Protein AF-A0A453JY11-F1 (afdb_monomer_lite)

Organism: Aegilops tauschii subsp. strangulata (NCBI:txid20036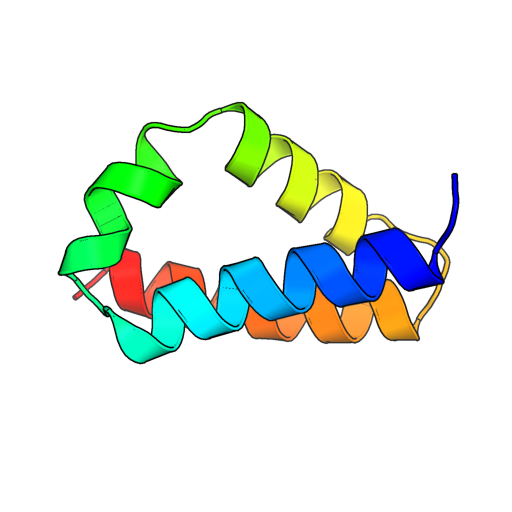1)

Structure (mmCIF, N/CA/C/O backbone):
data_AF-A0A453JY11-F1
#
_entry.id   AF-A0A453JY11-F1
#
loop_
_atom_site.group_PDB
_atom_site.id
_atom_site.type_symbol
_atom_site.label_atom_id
_atom_site.label_alt_id
_atom_site.label_comp_id
_atom_site.label_asym_id
_atom_site.label_entity_id
_atom_site.label_seq_id
_atom_site.pdbx_PDB_ins_code
_atom_site.Cartn_x
_atom_site.Cartn_y
_atom_site.Cartn_z
_atom_site.occupancy
_atom_site.B_iso_or_equiv
_atom_site.auth_seq_id
_atom_site.auth_comp_id
_atom_site.auth_asym_id
_atom_site.auth_atom_id
_atom_site.pdbx_PDB_model_num
ATOM 1 N N . ARG A 1 1 ? 18.444 -0.361 -2.142 1.00 63.91 1 ARG A N 1
ATOM 2 C CA . ARG A 1 1 ? 17.156 -0.864 -1.618 1.00 63.91 1 ARG A CA 1
ATOM 3 C C . ARG A 1 1 ? 16.760 -2.011 -2.531 1.00 63.91 1 ARG A C 1
ATOM 5 O O . ARG A 1 1 ? 17.122 -1.942 -3.695 1.00 63.91 1 ARG A O 1
ATOM 12 N N . ASP A 1 2 ? 16.205 -3.094 -2.003 1.00 90.44 2 ASP A N 1
ATOM 13 C CA . ASP A 1 2 ? 15.884 -4.262 -2.826 1.00 90.44 2 ASP A CA 1
ATOM 14 C C . ASP A 1 2 ? 14.431 -4.149 -3.294 1.00 90.44 2 ASP A C 1
ATOM 16 O O . ASP A 1 2 ? 13.507 -4.236 -2.481 1.00 90.44 2 ASP A O 1
ATOM 20 N N . ASP A 1 3 ? 14.241 -3.916 -4.590 1.00 92.56 3 ASP A N 1
ATOM 21 C CA . ASP A 1 3 ? 12.922 -3.714 -5.193 1.00 92.56 3 ASP A CA 1
ATOM 22 C C . ASP A 1 3 ? 12.040 -4.961 -5.052 1.00 92.56 3 ASP A C 1
ATOM 24 O O . ASP A 1 3 ? 10.824 -4.855 -4.885 1.00 92.56 3 ASP A O 1
ATOM 28 N N . SER A 1 4 ? 12.643 -6.156 -4.999 1.00 94.69 4 SER A N 1
ATOM 29 C CA . SER A 1 4 ? 11.907 -7.398 -4.751 1.00 94.69 4 SER A CA 1
ATOM 30 C C 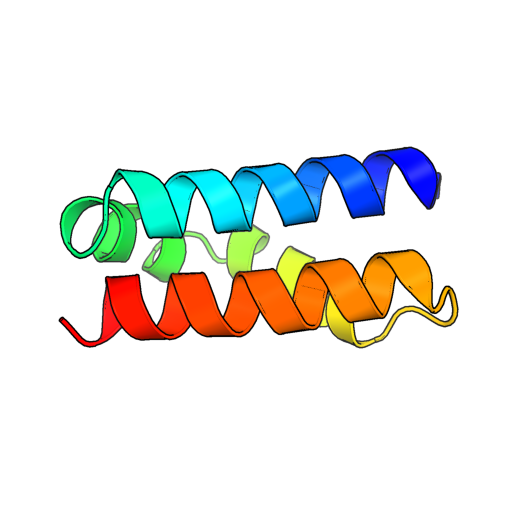. SER A 1 4 ? 11.349 -7.451 -3.326 1.00 94.69 4 SER A C 1
ATOM 32 O O . SER A 1 4 ? 10.199 -7.858 -3.119 1.00 94.69 4 SER A O 1
ATOM 34 N N . VAL A 1 5 ? 12.116 -6.962 -2.345 1.00 96.75 5 VAL A N 1
ATOM 35 C CA . VAL A 1 5 ? 11.673 -6.845 -0.949 1.00 96.75 5 VAL A CA 1
ATOM 36 C C . VAL A 1 5 ? 10.574 -5.796 -0.836 1.00 96.75 5 VAL A C 1
ATOM 38 O O . VAL A 1 5 ? 9.557 -6.051 -0.193 1.00 96.75 5 VAL A O 1
ATOM 41 N N . MET A 1 6 ? 10.737 -4.646 -1.493 1.00 97.38 6 MET A N 1
ATOM 42 C CA . MET A 1 6 ? 9.720 -3.594 -1.498 1.00 97.38 6 MET A CA 1
ATOM 43 C C . MET A 1 6 ? 8.402 -4.076 -2.093 1.00 97.38 6 MET A C 1
ATOM 45 O O . MET A 1 6 ? 7.364 -3.936 -1.451 1.00 97.38 6 MET A O 1
ATOM 49 N N . LYS A 1 7 ? 8.451 -4.689 -3.282 1.00 98.00 7 LYS A N 1
ATOM 50 C CA . LYS A 1 7 ? 7.283 -5.261 -3.958 1.00 98.00 7 LYS A CA 1
ATOM 51 C C . LYS A 1 7 ? 6.555 -6.260 -3.059 1.00 98.00 7 LYS A C 1
ATOM 53 O O . LYS A 1 7 ? 5.335 -6.217 -2.936 1.00 98.00 7 LYS A O 1
ATOM 58 N N . THR A 1 8 ? 7.309 -7.144 -2.409 1.00 98.19 8 THR A N 1
ATOM 59 C CA . THR A 1 8 ? 6.739 -8.159 -1.517 1.00 98.19 8 THR A CA 1
ATOM 60 C C . THR A 1 8 ? 6.077 -7.513 -0.303 1.00 98.19 8 THR A C 1
ATOM 62 O O . THR A 1 8 ? 4.934 -7.82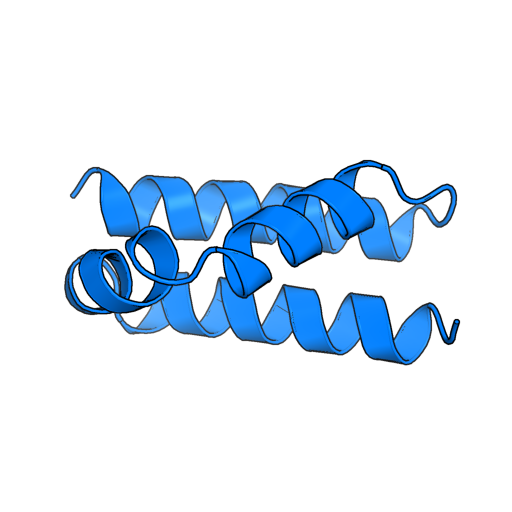6 0.017 1.00 98.19 8 THR A O 1
ATOM 65 N N . ALA A 1 9 ? 6.763 -6.580 0.356 1.00 97.69 9 ALA A N 1
ATOM 66 C CA . ALA A 1 9 ? 6.244 -5.919 1.546 1.00 97.69 9 ALA A CA 1
ATOM 67 C C . ALA A 1 9 ? 4.997 -5.070 1.250 1.00 97.69 9 ALA A C 1
ATOM 69 O O . ALA A 1 9 ? 4.046 -5.102 2.032 1.00 97.69 9 ALA A O 1
ATOM 70 N N . ILE A 1 10 ? 4.962 -4.350 0.121 1.00 98.00 10 ILE A N 1
ATOM 71 C CA . ILE A 1 10 ? 3.779 -3.561 -0.245 1.00 98.00 10 ILE A CA 1
ATOM 72 C C . ILE A 1 10 ? 2.602 -4.452 -0.653 1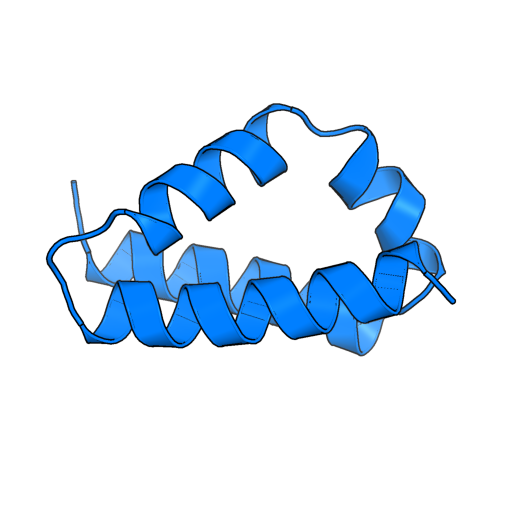.00 98.00 10 ILE A C 1
ATOM 74 O O . ILE A 1 10 ? 1.466 -4.151 -0.291 1.00 98.00 10 ILE A O 1
ATOM 78 N N . GLY A 1 11 ? 2.876 -5.584 -1.311 1.00 98.12 11 GLY A N 1
ATOM 79 C CA . GLY A 1 11 ? 1.875 -6.615 -1.585 1.00 98.12 11 GLY A CA 1
ATOM 80 C C . GLY A 1 11 ? 1.235 -7.141 -0.300 1.00 98.12 11 GLY A C 1
ATOM 81 O O . GLY A 1 11 ? 0.018 -7.089 -0.165 1.00 98.12 11 GLY A O 1
ATOM 82 N N . VAL A 1 12 ? 2.046 -7.517 0.696 1.00 97.88 12 VAL A N 1
ATOM 83 C CA . VAL A 1 12 ? 1.554 -7.989 2.005 1.00 97.88 12 VAL A CA 1
ATOM 84 C C . VAL A 1 12 ? 0.709 -6.931 2.721 1.00 97.88 12 VAL A C 1
ATOM 86 O O . VAL A 1 12 ? -0.294 -7.270 3.347 1.00 97.88 12 VAL A O 1
ATOM 89 N N . LEU A 1 13 ? 1.076 -5.647 2.638 1.00 97.06 13 LEU A N 1
ATOM 90 C CA . LEU A 1 13 ? 0.268 -4.571 3.221 1.00 97.06 13 LEU A CA 1
ATOM 91 C C . LEU A 1 13 ? -1.104 -4.451 2.536 1.00 97.06 13 LEU A C 1
ATOM 93 O O . LEU A 1 13 ? -2.109 -4.232 3.213 1.00 97.06 13 LEU A O 1
ATOM 97 N N . GLY A 1 14 ? -1.149 -4.613 1.211 1.00 97.56 14 GLY A N 1
ATOM 98 C CA . GLY A 1 14 ? -2.398 -4.666 0.453 1.00 97.56 14 GLY A CA 1
ATOM 99 C C . GLY A 1 14 ? -3.244 -5.895 0.800 1.00 97.56 14 GLY A C 1
ATOM 100 O O . GLY A 1 14 ? -4.427 -5.741 1.091 1.00 97.56 14 GLY A O 1
ATOM 101 N N . ASP A 1 15 ? -2.636 -7.083 0.872 1.00 97.88 15 ASP A N 1
ATOM 102 C CA . ASP A 1 15 ? -3.308 -8.334 1.259 1.00 97.88 15 ASP A CA 1
ATOM 103 C C . ASP A 1 15 ? -3.900 -8.244 2.669 1.00 97.88 15 ASP A C 1
ATOM 105 O O . ASP A 1 15 ? -5.021 -8.691 2.914 1.00 97.88 15 ASP A O 1
ATOM 109 N N . LEU A 1 16 ? -3.170 -7.629 3.606 1.00 96.69 16 LEU A N 1
ATOM 110 C CA . LEU A 1 16 ? -3.651 -7.370 4.960 1.00 96.69 16 LEU A CA 1
ATOM 111 C C . LEU A 1 16 ? -4.901 -6.480 4.946 1.00 96.69 16 LEU A C 1
ATOM 113 O O . LEU A 1 16 ? -5.873 -6.777 5.644 1.00 96.69 16 LEU A O 1
ATOM 117 N N . ALA A 1 17 ? -4.876 -5.400 4.159 1.00 96.75 17 ALA A N 1
ATOM 118 C CA . ALA A 1 17 ? -6.008 -4.492 4.021 1.00 96.75 17 ALA A CA 1
ATOM 119 C C . ALA A 1 17 ? -7.228 -5.186 3.397 1.00 96.75 17 ALA A C 1
ATOM 121 O O . ALA A 1 17 ? -8.337 -5.025 3.899 1.00 96.75 17 ALA A O 1
ATOM 122 N N . ASP A 1 18 ? -7.025 -5.983 2.347 1.00 96.88 18 ASP A N 1
ATOM 123 C CA . ASP A 1 18 ? -8.102 -6.695 1.650 1.00 96.88 18 ASP A CA 1
ATOM 124 C C . ASP A 1 18 ? -8.698 -7.822 2.514 1.00 96.88 18 ASP A C 1
ATOM 126 O O . ASP A 1 18 ? -9.913 -7.999 2.566 1.00 96.88 18 ASP A O 1
ATOM 130 N N . THR A 1 19 ? -7.857 -8.527 3.281 1.00 96.88 19 THR A N 1
ATOM 131 C CA . THR A 1 19 ? -8.283 -9.630 4.160 1.00 96.88 19 THR A CA 1
ATOM 132 C C . THR A 1 19 ? -9.064 -9.138 5.378 1.00 96.88 19 THR A C 1
ATOM 134 O O . THR A 1 19 ? -10.053 -9.755 5.774 1.00 96.88 19 THR A O 1
ATOM 137 N N . LEU A 1 20 ? -8.609 -8.056 6.019 1.00 95.44 20 LEU A N 1
ATOM 138 C CA . LEU A 1 20 ? -9.200 -7.566 7.271 1.00 95.44 20 LEU A CA 1
ATOM 139 C C . LEU A 1 20 ? -10.246 -6.463 7.066 1.00 95.44 20 LEU A C 1
ATOM 141 O O . LEU A 1 20 ? -10.994 -6.158 8.001 1.00 95.44 20 LEU A O 1
ATOM 145 N N . GLY A 1 21 ? -10.297 -5.845 5.884 1.00 94.62 21 GLY A N 1
ATOM 146 C CA . GLY A 1 21 ? -11.223 -4.762 5.564 1.00 94.62 21 GLY A CA 1
ATOM 147 C C . GLY A 1 21 ? -11.186 -3.644 6.609 1.00 94.62 21 GLY A C 1
ATOM 148 O O . GLY A 1 21 ? -10.118 -3.187 7.019 1.00 94.62 21 GLY A O 1
ATOM 149 N N . VAL A 1 22 ? -12.361 -3.242 7.098 1.00 93.62 22 VAL A N 1
ATOM 150 C CA . VAL A 1 22 ? -12.534 -2.151 8.079 1.00 93.62 22 VAL A CA 1
ATOM 151 C C . VAL A 1 22 ? -11.715 -2.319 9.363 1.00 93.62 22 VAL A C 1
ATOM 153 O O . VAL A 1 22 ? -11.364 -1.337 10.016 1.00 93.62 22 VAL A O 1
ATOM 156 N N . HIS A 1 23 ? -11.340 -3.551 9.718 1.00 93.31 23 HIS A N 1
ATOM 157 C CA . HIS A 1 23 ? -10.520 -3.822 10.898 1.00 93.31 23 HIS A CA 1
ATOM 158 C C . HIS A 1 23 ? -9.038 -3.475 10.697 1.00 93.31 23 HIS A C 1
ATOM 160 O O . HIS A 1 23 ? -8.345 -3.191 11.675 1.00 93.31 23 HIS A O 1
ATOM 166 N N . ALA A 1 24 ? -8.547 -3.448 9.453 1.00 92.25 24 ALA A N 1
ATOM 167 C CA . ALA A 1 24 ? -7.202 -2.963 9.145 1.00 92.25 24 ALA A CA 1
ATOM 168 C C . ALA A 1 24 ? -7.114 -1.431 9.140 1.00 92.25 24 ALA A C 1
ATOM 170 O O . ALA A 1 24 ? -6.032 -0.890 9.370 1.00 92.25 24 ALA A O 1
ATOM 171 N N . GLY A 1 25 ? -8.233 -0.730 8.922 1.00 87.75 25 GLY A N 1
ATOM 172 C CA . GLY A 1 25 ? -8.286 0.730 8.824 1.00 87.75 25 GLY A CA 1
ATOM 173 C C . GLY A 1 25 ? -7.547 1.455 9.960 1.00 87.75 25 GLY A C 1
ATOM 174 O O . GLY A 1 25 ? -6.639 2.236 9.670 1.00 87.75 25 GLY A O 1
ATOM 175 N N . PRO A 1 26 ? -7.842 1.180 11.247 1.00 90.31 26 PRO A N 1
ATOM 176 C CA . PRO A 1 26 ? -7.137 1.800 12.370 1.00 90.31 26 PRO A CA 1
ATOM 177 C C . PRO A 1 26 ? -5.632 1.507 12.387 1.00 90.31 26 PRO A C 1
ATOM 179 O O . PRO A 1 26 ? -4.843 2.423 12.596 1.00 90.31 26 PRO A O 1
ATOM 182 N N . LEU A 1 27 ? -5.227 0.263 12.114 1.00 87.38 27 LEU A N 1
ATOM 183 C CA . LEU A 1 27 ? -3.821 -0.157 12.138 1.00 87.38 27 LEU A CA 1
ATOM 184 C C . LEU A 1 27 ? -3.003 0.546 11.047 1.00 87.38 27 LEU A C 1
ATOM 186 O O . LEU A 1 27 ? -1.912 1.051 11.307 1.00 87.38 27 LEU A O 1
ATOM 190 N N . ILE A 1 28 ? -3.553 0.619 9.835 1.00 89.50 28 ILE A N 1
ATOM 191 C CA . ILE A 1 28 ? -2.883 1.230 8.684 1.00 89.50 28 ILE A CA 1
ATOM 192 C C . ILE A 1 28 ? -2.902 2.757 8.798 1.00 89.50 28 ILE A C 1
ATOM 194 O O . ILE A 1 28 ? -1.897 3.415 8.535 1.00 89.50 28 ILE A O 1
ATOM 198 N N . ASN A 1 29 ? -4.018 3.348 9.232 1.00 87.00 29 ASN A N 1
ATOM 199 C CA . ASN A 1 29 ? -4.168 4.801 9.269 1.00 87.00 29 ASN A CA 1
ATOM 200 C C . ASN A 1 29 ? -3.419 5.454 10.450 1.00 87.00 29 ASN A C 1
ATOM 202 O O . ASN A 1 29 ? -3.018 6.615 10.354 1.00 87.00 29 ASN A O 1
ATOM 206 N N . GLN A 1 30 ? -3.191 4.724 11.545 1.00 89.88 30 GLN A N 1
ATOM 207 C CA . GLN A 1 30 ? -2.384 5.199 12.679 1.00 89.88 30 GLN A CA 1
ATOM 208 C C . GLN A 1 30 ? -0.875 5.016 12.465 1.00 89.88 30 GLN A C 1
ATOM 210 O O . GLN A 1 30 ? -0.080 5.639 13.165 1.00 89.88 30 GLN A O 1
ATOM 215 N N . SER A 1 31 ? -0.469 4.195 11.495 1.00 92.50 31 SER A N 1
ATOM 216 C CA . SER A 1 31 ? 0.937 3.951 11.184 1.00 92.50 31 SER A CA 1
ATOM 217 C C . SER A 1 31 ? 1.461 4.953 10.153 1.00 92.50 31 SER A C 1
ATOM 219 O O . SER A 1 31 ? 1.219 4.819 8.951 1.00 92.50 31 SER A O 1
ATOM 221 N N . THR A 1 32 ? 2.228 5.948 10.607 1.00 94.12 32 THR A N 1
ATOM 222 C CA . THR A 1 32 ? 2.933 6.883 9.709 1.00 94.12 32 THR A CA 1
ATOM 223 C C . THR A 1 32 ? 3.875 6.138 8.764 1.00 94.12 32 THR A C 1
ATOM 225 O O . THR A 1 32 ? 3.856 6.386 7.563 1.00 94.12 32 THR A O 1
ATOM 228 N N . SER A 1 33 ? 4.614 5.147 9.273 1.00 94.00 33 SER A N 1
ATOM 229 C CA . SER A 1 33 ? 5.561 4.367 8.471 1.00 94.00 33 SER A CA 1
ATOM 230 C C . SER A 1 33 ? 4.884 3.566 7.360 1.00 94.00 33 SER A C 1
ATOM 232 O O . SER A 1 33 ? 5.459 3.415 6.290 1.00 94.00 33 SER A O 1
ATOM 234 N N . SER A 1 34 ? 3.655 3.078 7.567 1.00 94.12 34 SER A N 1
ATOM 235 C CA . SER A 1 34 ? 2.907 2.371 6.516 1.00 94.12 34 SER A CA 1
ATOM 236 C C . SER A 1 34 ? 2.490 3.304 5.378 1.00 94.12 34 SER A C 1
ATOM 238 O O . SER A 1 34 ? 2.499 2.888 4.221 1.00 94.12 34 SER A O 1
ATOM 240 N N . LYS A 1 35 ? 2.155 4.561 5.693 1.00 94.69 35 LYS A N 1
ATOM 241 C CA . LYS A 1 35 ? 1.806 5.585 4.697 1.00 94.69 35 LYS A CA 1
ATOM 242 C C . LYS A 1 35 ? 3.028 6.030 3.904 1.00 94.69 35 LYS A C 1
ATOM 244 O O . LYS A 1 35 ? 3.004 5.971 2.683 1.00 94.69 35 LYS A O 1
ATOM 249 N N . GLU A 1 36 ? 4.109 6.379 4.600 1.00 96.88 36 GLU A N 1
ATOM 250 C CA . GLU A 1 36 ? 5.373 6.762 3.963 1.00 96.88 36 GLU A CA 1
ATOM 251 C C . GLU A 1 36 ? 5.908 5.633 3.079 1.00 96.88 36 GLU A C 1
ATOM 253 O O . GLU A 1 36 ? 6.318 5.877 1.950 1.00 96.88 36 GLU A O 1
ATOM 258 N N . PHE A 1 37 ? 5.833 4.384 3.549 1.00 96.88 37 PHE A N 1
ATOM 259 C CA . PHE A 1 37 ? 6.254 3.229 2.764 1.00 96.88 37 PHE A CA 1
ATOM 260 C C . PHE A 1 37 ? 5.405 3.031 1.497 1.00 96.88 37 PHE A C 1
ATOM 262 O O . PHE A 1 37 ? 5.959 2.730 0.438 1.00 96.88 37 PHE A O 1
ATOM 269 N N . LEU A 1 38 ? 4.082 3.221 1.577 1.00 97.12 38 LEU A N 1
ATOM 270 C CA . LEU A 1 38 ? 3.202 3.192 0.405 1.00 97.12 38 LEU A CA 1
ATOM 271 C C . LEU A 1 38 ? 3.568 4.300 -0.594 1.00 97.12 38 LEU A C 1
ATOM 273 O O . LEU A 1 38 ? 3.723 4.007 -1.778 1.00 97.12 38 LEU A O 1
ATOM 277 N N . ASP A 1 39 ? 3.751 5.537 -0.130 1.00 97.62 39 ASP A N 1
ATOM 278 C CA . ASP A 1 39 ? 4.117 6.679 -0.979 1.00 97.62 39 ASP A CA 1
ATOM 279 C C . ASP A 1 39 ? 5.481 6.475 -1.652 1.00 97.62 39 ASP A C 1
ATOM 281 O O . ASP A 1 39 ? 5.665 6.781 -2.835 1.00 97.62 39 ASP A O 1
ATOM 285 N N . GLU A 1 40 ? 6.427 5.885 -0.923 1.00 97.44 40 GLU A N 1
ATOM 286 C CA . GLU A 1 40 ? 7.741 5.519 -1.436 1.00 97.44 40 GLU A CA 1
ATOM 287 C C . GLU A 1 40 ? 7.642 4.440 -2.527 1.00 97.44 40 GLU A C 1
ATOM 289 O O . GLU A 1 40 ? 8.344 4.517 -3.533 1.00 97.44 40 GLU A O 1
ATOM 294 N N . CYS A 1 41 ? 6.750 3.453 -2.375 1.00 98.12 41 CYS A N 1
ATOM 295 C CA . CYS A 1 41 ? 6.522 2.426 -3.397 1.00 98.12 41 CYS A CA 1
ATOM 296 C C . CYS A 1 41 ? 5.766 2.971 -4.623 1.00 98.12 41 CYS A C 1
ATOM 298 O O . CYS A 1 41 ? 6.086 2.597 -5.749 1.00 98.12 41 CYS A O 1
ATOM 300 N N . LEU A 1 42 ? 4.810 3.887 -4.434 1.00 98.12 42 LEU A N 1
ATOM 301 C CA . LEU A 1 42 ? 4.103 4.572 -5.530 1.00 98.12 42 LEU A CA 1
ATOM 302 C C . LEU A 1 42 ? 5.034 5.476 -6.354 1.00 98.12 42 LEU A C 1
ATOM 304 O O . LEU A 1 42 ? 4.807 5.692 -7.549 1.00 98.12 42 LEU A O 1
ATOM 308 N N . SER A 1 43 ? 6.083 5.991 -5.714 1.00 97.62 43 SER A N 1
ATOM 309 C CA . SER A 1 43 ? 7.112 6.832 -6.333 1.00 97.62 43 SER A CA 1
ATOM 310 C C . SER A 1 43 ? 8.288 6.033 -6.907 1.00 97.62 43 SER A C 1
ATOM 312 O O . SER A 1 43 ? 9.233 6.640 -7.400 1.00 97.62 43 SER A O 1
ATOM 314 N N . SER A 1 44 ? 8.249 4.697 -6.847 1.00 97.12 44 SER A N 1
ATOM 315 C CA . SER A 1 44 ? 9.313 3.836 -7.373 1.00 97.12 44 SER A CA 1
ATOM 316 C C . SER A 1 44 ? 9.452 3.957 -8.894 1.00 97.12 44 SER A C 1
ATOM 318 O O . SER A 1 44 ? 8.451 4.033 -9.615 1.00 97.12 44 SER A O 1
ATOM 320 N N . ASP A 1 45 ? 10.695 3.905 -9.376 1.00 96.56 45 ASP A N 1
ATOM 321 C CA . ASP A 1 45 ? 11.017 3.779 -10.803 1.00 96.56 45 ASP A CA 1
ATOM 322 C C . ASP A 1 45 ? 10.823 2.339 -11.314 1.00 96.56 45 ASP A C 1
ATOM 324 O O . ASP A 1 45 ? 10.691 2.125 -12.521 1.00 96.56 45 ASP A O 1
ATOM 328 N N . ASP A 1 46 ? 10.775 1.349 -10.413 1.00 97.31 46 ASP A N 1
ATOM 329 C CA . ASP A 1 46 ? 10.467 -0.039 -10.762 1.00 97.31 46 ASP A CA 1
ATOM 330 C C . ASP A 1 46 ? 8.955 -0.194 -11.048 1.00 97.31 46 ASP A C 1
ATOM 332 O O . ASP A 1 46 ? 8.126 0.011 -10.146 1.00 97.31 46 ASP A O 1
ATOM 336 N N . PRO A 1 47 ? 8.563 -0.599 -12.273 1.00 97.06 47 PRO A N 1
ATOM 337 C CA . PRO A 1 47 ? 7.156 -0.718 -12.646 1.00 97.06 47 PRO A CA 1
ATOM 338 C C . PRO A 1 47 ? 6.380 -1.757 -11.829 1.00 97.06 47 PRO A C 1
ATOM 340 O O . PRO A 1 47 ? 5.198 -1.558 -11.564 1.00 97.06 47 PRO A O 1
ATOM 343 N N . LEU A 1 48 ? 7.021 -2.856 -11.421 1.00 97.31 48 LEU A N 1
ATOM 344 C CA . LEU A 1 48 ? 6.377 -3.950 -10.691 1.00 97.31 48 LEU A CA 1
ATOM 345 C C . LEU A 1 48 ? 6.119 -3.578 -9.231 1.00 97.31 48 LEU A C 1
ATOM 347 O O . LEU A 1 48 ? 5.099 -3.977 -8.659 1.00 97.31 48 LEU A O 1
ATOM 351 N N . VAL A 1 49 ? 7.037 -2.824 -8.621 1.00 98.31 49 VAL A N 1
ATOM 352 C CA . VAL A 1 49 ? 6.820 -2.219 -7.300 1.00 98.31 49 VAL A CA 1
ATOM 353 C C . VAL A 1 49 ? 5.638 -1.260 -7.370 1.00 98.31 49 VAL A C 1
ATOM 355 O O . VAL A 1 49 ? 4.722 -1.357 -6.552 1.00 98.31 49 VAL A O 1
ATOM 358 N N . LYS A 1 50 ? 5.636 -0.370 -8.367 1.00 98.38 50 LYS A N 1
ATOM 359 C CA . LYS A 1 50 ? 4.604 0.654 -8.527 1.00 98.38 50 LYS A CA 1
ATOM 360 C C . LYS A 1 50 ? 3.220 0.057 -8.778 1.00 98.38 50 LYS A C 1
ATOM 362 O O . LYS A 1 50 ? 2.264 0.454 -8.121 1.00 98.38 50 LYS A O 1
ATOM 367 N N . GLU A 1 51 ? 3.125 -0.952 -9.644 1.00 98.44 51 GLU A N 1
ATOM 368 C CA . GLU A 1 51 ? 1.890 -1.707 -9.892 1.00 98.44 51 GLU A CA 1
ATOM 369 C C . GLU A 1 51 ? 1.345 -2.345 -8.603 1.00 98.44 51 GLU A C 1
ATOM 371 O O . GLU A 1 51 ? 0.159 -2.217 -8.289 1.00 98.44 51 GLU A O 1
ATOM 376 N N . SER A 1 52 ? 2.221 -2.978 -7.815 1.00 98.44 52 SER A N 1
ATOM 377 C CA . SER A 1 52 ? 1.830 -3.605 -6.543 1.00 98.44 52 SER A CA 1
ATOM 378 C C . SER A 1 52 ? 1.370 -2.561 -5.518 1.00 98.44 52 SER A C 1
ATOM 380 O O . SER A 1 52 ? 0.418 -2.793 -4.772 1.00 98.44 52 SER A O 1
ATOM 382 N N . ALA A 1 53 ? 2.001 -1.385 -5.509 1.00 98.50 53 ALA A N 1
ATOM 383 C CA . ALA A 1 53 ? 1.624 -0.266 -4.653 1.00 98.50 53 ALA A CA 1
ATOM 384 C C . ALA A 1 53 ? 0.282 0.366 -5.050 1.00 98.50 53 ALA A C 1
ATOM 386 O O . ALA A 1 53 ? -0.531 0.672 -4.177 1.00 98.50 53 ALA A O 1
ATOM 387 N N . ASP A 1 54 ? 0.010 0.527 -6.349 1.00 98.62 54 ASP A N 1
ATOM 388 C CA . ASP A 1 54 ? -1.276 1.028 -6.842 1.00 98.62 54 ASP A CA 1
ATOM 389 C C . ASP A 1 54 ? -2.426 0.091 -6.447 1.00 98.62 54 ASP A C 1
ATOM 391 O O . ASP A 1 54 ? -3.478 0.563 -5.997 1.00 98.62 54 ASP A O 1
ATOM 395 N N . TRP A 1 55 ? -2.218 -1.227 -6.540 1.00 98.50 55 TRP A N 1
ATOM 396 C CA . TRP A 1 55 ? -3.183 -2.212 -6.050 1.00 98.50 55 TRP A CA 1
ATOM 397 C C . TRP A 1 55 ? -3.381 -2.111 -4.529 1.00 98.50 55 TRP A C 1
ATOM 399 O O . TRP A 1 55 ? -4.518 -1.979 -4.064 1.00 98.50 55 TRP A O 1
ATOM 409 N N . ALA A 1 56 ? -2.293 -2.076 -3.751 1.00 98.19 56 ALA A N 1
ATOM 410 C CA . ALA A 1 56 ? -2.359 -1.956 -2.295 1.00 98.19 56 ALA A CA 1
ATOM 411 C C . ALA A 1 56 ? -3.077 -0.670 -1.852 1.00 98.19 56 ALA A C 1
ATOM 413 O O . ALA A 1 56 ? -3.911 -0.711 -0.948 1.00 98.19 56 ALA A O 1
ATOM 414 N N . ARG A 1 57 ? -2.845 0.468 -2.526 1.00 97.75 57 ARG A N 1
ATOM 415 C CA . ARG A 1 57 ? -3.556 1.730 -2.258 1.00 97.75 57 ARG A CA 1
ATOM 416 C C . ARG A 1 57 ? -5.068 1.563 -2.388 1.00 97.75 57 ARG A C 1
ATOM 418 O O . ARG A 1 57 ? -5.810 2.110 -1.572 1.00 97.75 57 ARG A O 1
ATOM 425 N N . ILE A 1 58 ? -5.537 0.831 -3.399 1.00 97.75 58 ILE A N 1
ATOM 426 C CA . ILE A 1 58 ? -6.969 0.585 -3.607 1.00 97.75 58 ILE A CA 1
ATOM 427 C C . ILE A 1 58 ? -7.532 -0.267 -2.463 1.00 97.75 58 ILE A C 1
ATOM 429 O O . ILE A 1 58 ? -8.563 0.101 -1.8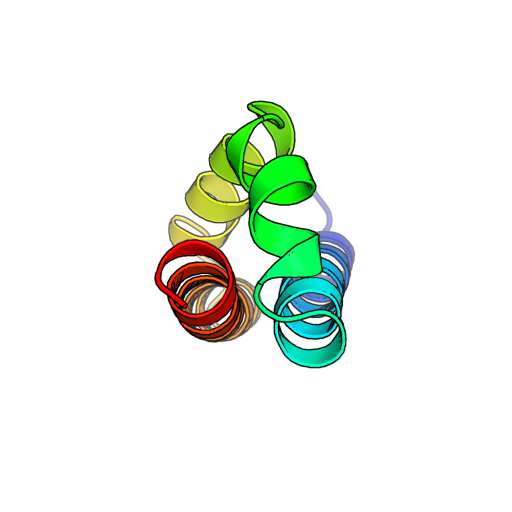96 1.00 97.75 58 ILE A O 1
ATOM 433 N N . ALA A 1 59 ? -6.854 -1.357 -2.094 1.00 97.00 59 ALA A N 1
ATOM 434 C CA . ALA A 1 59 ? -7.257 -2.220 -0.980 1.00 97.00 59 ALA A CA 1
ATOM 435 C C . ALA A 1 59 ? -7.319 -1.443 0.348 1.00 97.00 59 ALA A C 1
ATOM 437 O O . ALA A 1 59 ? -8.334 -1.463 1.042 1.00 97.00 59 ALA A O 1
ATOM 438 N N . ILE A 1 60 ? -6.283 -0.655 0.647 1.00 95.88 60 ILE A N 1
ATOM 439 C CA . ILE A 1 60 ? -6.214 0.206 1.835 1.00 95.88 60 ILE A CA 1
ATOM 440 C C . ILE A 1 60 ? -7.334 1.245 1.832 1.00 95.88 60 ILE A C 1
ATOM 442 O O . ILE A 1 60 ? -7.994 1.445 2.847 1.00 95.88 60 ILE A O 1
ATOM 446 N N . THR A 1 61 ? -7.586 1.896 0.696 1.00 95.38 61 THR A N 1
ATOM 447 C CA . THR A 1 61 ? -8.656 2.899 0.588 1.00 95.38 61 THR A CA 1
ATOM 448 C C . THR A 1 61 ? -10.018 2.284 0.905 1.00 95.38 61 THR A C 1
ATOM 450 O O . THR A 1 61 ? -10.806 2.890 1.631 1.00 95.38 61 THR A O 1
ATOM 453 N N . ARG A 1 62 ? -10.286 1.066 0.416 1.00 94.50 62 ARG A N 1
ATOM 454 C CA . ARG A 1 62 ? -11.509 0.313 0.739 1.00 94.50 62 ARG A CA 1
ATOM 455 C C . ARG A 1 62 ? -11.578 -0.036 2.224 1.00 94.50 62 ARG A C 1
ATOM 457 O O . ARG A 1 62 ? -12.612 0.186 2.840 1.00 94.50 62 ARG A O 1
ATOM 464 N N . ALA A 1 63 ? -10.476 -0.515 2.797 1.00 94.25 63 ALA A N 1
ATOM 465 C CA . ALA A 1 63 ? -10.372 -0.852 4.214 1.00 94.25 63 ALA A CA 1
ATOM 466 C C . ALA A 1 63 ? -10.567 0.361 5.143 1.00 94.25 63 ALA A C 1
ATOM 468 O O . ALA A 1 63 ? -11.101 0.216 6.233 1.00 94.25 63 ALA A O 1
ATOM 469 N N . VAL A 1 64 ? -10.147 1.561 4.735 1.00 89.50 64 VAL A N 1
ATOM 470 C CA . VAL A 1 64 ? -10.281 2.784 5.549 1.00 89.50 64 VAL A CA 1
ATOM 471 C C . VAL A 1 64 ? -11.636 3.476 5.358 1.00 89.50 64 VAL A C 1
ATOM 473 O O . VAL A 1 64 ? -12.090 4.162 6.269 1.00 89.50 64 VAL A O 1
ATOM 476 N N . SER A 1 65 ? -12.270 3.329 4.190 1.00 85.19 65 SER A N 1
ATOM 477 C CA . SER A 1 65 ? -13.529 4.023 3.860 1.00 85.19 65 SER A CA 1
ATOM 478 C C . SER A 1 65 ? -14.796 3.217 4.168 1.00 85.19 65 SER A C 1
ATOM 480 O O . SER A 1 65 ? -15.890 3.759 4.004 1.00 85.19 65 SER A O 1
ATOM 482 N N . GLY A 1 66 ? -14.656 1.932 4.509 1.00 66.88 66 GLY A N 1
ATOM 483 C CA . GLY A 1 66 ? -15.768 1.029 4.827 1.00 66.88 66 GLY A CA 1
ATOM 484 C C . GLY A 1 66 ? -16.354 1.225 6.218 1.00 66.88 66 GLY A C 1
ATOM 485 O O . GLY A 1 66 ? -15.634 1.721 7.113 1.00 66.88 66 GLY A O 1
#

Radius of gyration: 10.98 Å; chains: 1; bounding box: 33×16×25 Å

pLDDT: mean 94.55, std 6.1, range [63.91, 98.62]

Secondary structure (DSSP, 8-state):
--HHHHHHHHHHHHHHHHHHGGGHHHHHHH-HHHHHHHHHHHT-SSHHHHHHHHHHHHHHHHHHH-

Sequence (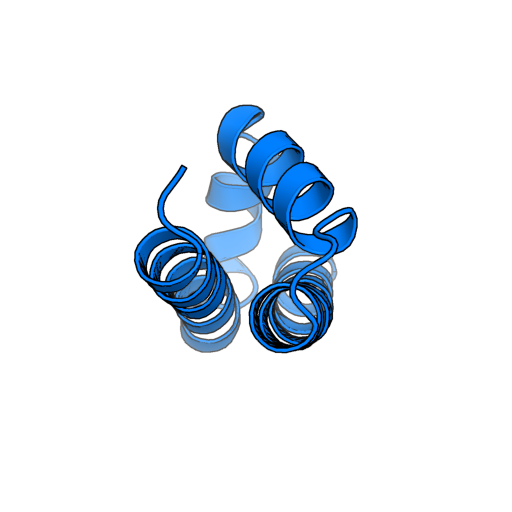66 aa):
RDDSVMKTAIGVLGDLADTLGVHAGPLINQSTSSKEFLDECLSSDDPLVKESADWARIAITRAVSG

Foldseek 3Di:
DDLVVLLVVLLVLLVVLQVCALNCQVVQVVDPPNVVSLVVQCPDPDPSSNVSSVSSVVSNVRSNVD

InterPro domains:
  IPR011989 Armadillo-like helical [G3DSA:1.25.10.10] (1-66)